Protein AF-A0A257KGV7-F1 (afdb_monomer_lite)

Structure (mmCIF, N/CA/C/O backbone):
data_AF-A0A257KGV7-F1
#
_entry.id   AF-A0A257KGV7-F1
#
loop_
_atom_site.group_PDB
_atom_site.id
_atom_site.type_symbol
_atom_site.label_atom_id
_atom_site.label_alt_id
_atom_site.label_comp_id
_atom_site.label_asym_id
_atom_site.label_entity_id
_atom_site.label_seq_id
_atom_site.pdbx_PDB_ins_code
_atom_site.Cartn_x
_atom_site.Cartn_y
_atom_site.Cartn_z
_atom_site.occupancy
_atom_site.B_iso_or_equiv
_atom_site.auth_seq_id
_atom_site.auth_comp_id
_atom_site.auth_asym_id
_atom_site.auth_atom_id
_atom_site.pdbx_PDB_model_num
ATOM 1 N N . PRO A 1 1 ? -23.063 4.485 -0.155 1.00 55.19 1 PRO A N 1
ATOM 2 C CA . PRO A 1 1 ? -21.834 5.321 -0.196 1.00 55.19 1 PRO A CA 1
ATOM 3 C C . PRO A 1 1 ? -21.933 6.521 0.753 1.00 55.19 1 PRO A C 1
ATOM 5 O O . PRO A 1 1 ? -21.311 6.473 1.801 1.00 55.19 1 PRO A O 1
ATOM 8 N N . ALA A 1 2 ? -22.820 7.490 0.488 1.00 58.84 2 ALA A N 1
ATOM 9 C CA . ALA A 1 2 ? -22.957 8.701 1.311 1.00 58.84 2 ALA A CA 1
ATOM 10 C C . ALA A 1 2 ? -23.272 8.434 2.801 1.00 58.84 2 ALA A C 1
ATOM 12 O O . ALA A 1 2 ? -22.708 9.079 3.674 1.00 58.84 2 ALA A O 1
ATOM 13 N N . GLU A 1 3 ? -24.118 7.445 3.106 1.00 57.38 3 GLU A N 1
ATOM 14 C CA . GLU A 1 3 ? -24.453 7.069 4.491 1.00 57.38 3 GLU A CA 1
ATOM 15 C C . GLU A 1 3 ? -23.278 6.410 5.238 1.00 57.38 3 GLU A C 1
ATOM 17 O O . GLU A 1 3 ? -23.115 6.582 6.442 1.00 57.38 3 GLU A O 1
ATOM 22 N N . VAL A 1 4 ? -22.419 5.684 4.514 1.00 57.59 4 VAL A N 1
ATOM 23 C CA . VAL A 1 4 ? -21.201 5.074 5.068 1.00 57.59 4 VAL A CA 1
ATOM 24 C C . VAL A 1 4 ? -20.135 6.138 5.300 1.00 57.59 4 VAL A C 1
ATOM 26 O O . VAL A 1 4 ? -19.451 6.088 6.313 1.00 57.59 4 VAL A O 1
ATOM 29 N N . ASP A 1 5 ? -20.026 7.119 4.406 1.00 59.94 5 ASP A N 1
ATOM 30 C CA . ASP A 1 5 ? -19.042 8.199 4.496 1.00 59.94 5 ASP A CA 1
ATOM 31 C C . ASP A 1 5 ? -19.415 9.257 5.560 1.00 59.94 5 ASP A C 1
ATOM 33 O O . ASP A 1 5 ? -18.559 10.030 5.980 1.00 59.94 5 ASP A O 1
ATOM 37 N N . GLY A 1 6 ? -20.663 9.262 6.048 1.00 59.44 6 GLY A N 1
ATOM 38 C CA . GLY A 1 6 ? -21.150 10.149 7.114 1.00 59.44 6 GLY A CA 1
ATOM 39 C C . GLY A 1 6 ? -21.039 9.598 8.542 1.00 59.44 6 GLY A C 1
ATOM 40 O O . GLY A 1 6 ? -21.451 10.275 9.484 1.00 59.44 6 GLY A O 1
ATOM 41 N N . ARG A 1 7 ? -20.525 8.375 8.739 1.00 68.19 7 ARG A N 1
ATOM 42 C CA . ARG A 1 7 ? -20.458 7.768 10.082 1.00 68.19 7 ARG A CA 1
ATOM 43 C C . ARG A 1 7 ? -19.423 8.474 10.965 1.00 68.19 7 ARG A C 1
ATOM 45 O O . ARG A 1 7 ? -18.379 8.869 10.460 1.00 68.19 7 ARG A O 1
ATOM 52 N N . PRO A 1 8 ? -19.634 8.609 12.282 1.00 67.81 8 PRO A N 1
ATOM 53 C CA . PRO A 1 8 ? -18.642 9.230 13.160 1.00 67.81 8 PRO A CA 1
ATOM 54 C C . PRO A 1 8 ? -17.397 8.349 13.357 1.00 67.81 8 PRO A C 1
ATOM 56 O O . PRO A 1 8 ? -16.310 8.870 13.593 1.00 67.81 8 PRO A O 1
ATOM 59 N N . ASP A 1 9 ? -17.519 7.027 13.213 1.00 82.88 9 ASP A N 1
ATOM 60 C CA . ASP A 1 9 ? -16.430 6.087 13.448 1.00 82.88 9 ASP A CA 1
ATOM 61 C C . ASP A 1 9 ? -15.549 5.881 12.204 1.00 82.88 9 ASP A C 1
ATOM 63 O O . ASP A 1 9 ? -15.999 5.444 11.146 1.00 82.88 9 ASP A O 1
ATOM 67 N N . VAL A 1 10 ? -14.251 6.166 12.336 1.00 85.38 10 VAL A N 1
ATOM 68 C CA . VAL A 1 10 ? -13.277 6.066 11.233 1.00 85.38 10 VAL A CA 1
ATOM 69 C C . VAL A 1 10 ? -13.233 4.670 10.628 1.00 85.38 10 VAL A C 1
ATOM 71 O O . VAL A 1 10 ? -13.175 4.525 9.408 1.00 85.38 10 VAL A O 1
ATOM 74 N N . LEU A 1 11 ? -13.269 3.638 11.474 1.00 87.31 11 LEU A N 1
ATOM 75 C CA . LEU A 1 11 ? -13.220 2.252 11.028 1.00 87.31 11 LEU A CA 1
ATOM 76 C C . LEU A 1 11 ? -14.466 1.891 10.219 1.00 87.31 11 LEU A C 1
ATOM 78 O O . LEU A 1 11 ? -14.330 1.391 9.111 1.00 87.31 11 LEU A O 1
ATOM 82 N N . GLY A 1 12 ? -15.673 2.165 10.709 1.00 86.06 12 GLY A N 1
ATOM 83 C CA . GLY A 1 12 ? -16.904 1.876 9.976 1.00 86.06 12 GLY A CA 1
ATOM 84 C C . GLY A 1 12 ? -17.087 2.754 8.747 1.00 86.06 12 GLY A C 1
ATOM 85 O O . GLY A 1 12 ? -17.741 2.305 7.803 1.00 86.06 12 GLY A O 1
ATOM 86 N N . ARG A 1 13 ? -16.484 3.952 8.712 1.00 85.44 13 ARG A N 1
ATOM 87 C CA . ARG A 1 13 ? -16.372 4.743 7.484 1.00 85.44 13 ARG A CA 1
ATOM 88 C C . ARG A 1 13 ? -15.437 4.095 6.490 1.00 85.44 13 ARG A C 1
ATOM 90 O O . ARG A 1 13 ? -15.877 3.891 5.371 1.00 85.44 13 ARG A O 1
ATOM 97 N N . LEU A 1 14 ? -14.193 3.774 6.858 1.00 87.12 14 LEU A N 1
ATOM 98 C CA . LEU A 1 14 ? -13.115 3.368 5.940 1.00 87.12 14 LEU A CA 1
ATOM 99 C C . LEU A 1 14 ? -13.051 1.860 5.654 1.00 87.12 14 LEU A C 1
ATOM 101 O O . LEU A 1 14 ? -12.691 1.469 4.545 1.00 87.12 14 LEU A O 1
ATOM 105 N N . LEU A 1 15 ? -13.464 1.012 6.588 1.00 89.56 15 LEU A N 1
ATOM 106 C CA . LEU A 1 15 ? -13.521 -0.450 6.486 1.00 89.56 15 LEU A CA 1
ATOM 107 C C . LEU A 1 15 ? -14.844 -0.997 7.079 1.00 89.56 15 LEU A C 1
ATOM 109 O O . LEU A 1 15 ? -14.831 -1.663 8.112 1.00 89.56 15 LEU A O 1
ATOM 113 N N . PRO A 1 16 ? -16.001 -0.774 6.422 1.00 86.06 16 PRO A N 1
ATOM 114 C CA . PRO A 1 16 ? -17.321 -1.161 6.925 1.00 86.06 16 PRO A CA 1
ATOM 115 C C . PRO A 1 16 ? -17.447 -2.650 7.239 1.00 86.06 16 PRO A C 1
ATOM 117 O O . PRO A 1 16 ? -18.162 -3.023 8.160 1.00 86.06 16 PRO A O 1
ATOM 120 N N . ILE A 1 17 ? -16.727 -3.501 6.500 1.00 89.06 17 ILE A N 1
ATOM 121 C CA . ILE A 1 17 ? -16.709 -4.953 6.725 1.00 89.06 17 ILE A CA 1
ATOM 122 C C . ILE A 1 17 ? -16.099 -5.342 8.081 1.00 89.06 17 ILE A C 1
ATOM 124 O O . ILE A 1 17 ? -16.302 -6.458 8.539 1.00 89.06 17 ILE A O 1
ATOM 128 N N . LEU A 1 18 ? -15.350 -4.432 8.714 1.00 90.12 18 LEU A N 1
ATOM 129 C CA . LEU A 1 18 ? -14.743 -4.607 10.034 1.00 90.12 18 LEU A CA 1
ATOM 130 C C . LEU A 1 18 ? -15.490 -3.828 11.123 1.00 90.12 18 LEU A C 1
ATOM 132 O O . LEU A 1 18 ? -14.988 -3.700 12.242 1.00 90.12 18 LEU A O 1
ATOM 136 N N . GLN A 1 19 ? -16.671 -3.285 10.823 1.00 85.31 19 GLN A N 1
ATOM 137 C CA . GLN A 1 19 ? -17.485 -2.600 11.820 1.00 85.31 19 GLN A CA 1
ATOM 138 C C . GLN A 1 19 ? -17.832 -3.561 12.969 1.00 85.31 19 GLN A C 1
ATOM 140 O O . GLN A 1 19 ? -18.254 -4.692 12.744 1.00 85.31 19 GLN A O 1
ATOM 145 N N . GLY A 1 20 ? -17.636 -3.108 14.210 1.00 84.44 20 GLY A N 1
ATOM 146 C CA . GLY A 1 20 ? -17.830 -3.935 15.408 1.00 84.44 20 GLY A CA 1
ATOM 147 C C . GLY A 1 20 ? -16.679 -4.902 15.714 1.00 84.44 20 GLY A C 1
ATOM 148 O O . GLY A 1 20 ? -16.753 -5.637 16.697 1.00 84.44 20 GLY A O 1
ATOM 149 N N . SER A 1 21 ? -15.608 -4.900 14.914 1.00 88.81 21 SER A N 1
ATOM 150 C CA . SER A 1 21 ? -14.369 -5.604 15.260 1.00 88.81 21 SER A CA 1
ATOM 151 C C . SER A 1 21 ? -13.569 -4.856 16.336 1.00 88.81 21 SER A C 1
ATOM 153 O O . SER A 1 21 ? -13.871 -3.720 16.696 1.00 88.81 21 SER A O 1
ATOM 155 N N . GLN A 1 22 ? -12.499 -5.493 16.815 1.00 89.25 22 GLN A N 1
ATOM 156 C CA . GLN A 1 22 ? -11.511 -4.884 17.712 1.00 89.25 22 GLN A CA 1
ATOM 157 C C . GLN A 1 22 ? -10.424 -4.101 16.952 1.00 89.25 22 GLN A C 1
ATOM 159 O O . GLN A 1 22 ? -9.384 -3.792 17.533 1.00 89.25 22 GLN A O 1
ATOM 164 N N . ALA A 1 23 ? -10.610 -3.820 15.654 1.00 92.94 23 ALA A N 1
ATOM 165 C CA . ALA A 1 23 ? -9.627 -3.050 14.906 1.00 92.94 23 ALA A CA 1
ATOM 166 C C . ALA A 1 23 ? -9.559 -1.608 15.423 1.00 92.94 23 ALA A C 1
ATOM 168 O O . ALA A 1 23 ? -10.586 -0.967 15.645 1.00 92.94 23 ALA A O 1
ATOM 169 N N . GLN A 1 24 ? -8.351 -1.079 15.584 1.00 92.69 24 GLN A N 1
ATOM 170 C CA . GLN A 1 24 ? -8.138 0.273 16.104 1.00 92.69 24 GLN A CA 1
ATOM 171 C C . GLN A 1 24 ? -7.219 1.048 15.179 1.00 92.69 24 GLN A C 1
ATOM 173 O O . GLN A 1 24 ? -6.234 0.501 14.692 1.00 92.69 24 GLN A O 1
ATOM 178 N N . LEU A 1 25 ? -7.530 2.318 14.924 1.00 92.56 25 LEU A N 1
ATOM 179 C CA . LEU A 1 25 ? -6.647 3.178 14.145 1.00 92.56 25 LEU A CA 1
ATOM 180 C C . LEU A 1 25 ? -5.309 3.330 14.884 1.00 92.56 25 LEU A C 1
ATOM 182 O O . LEU A 1 25 ? -5.268 3.677 16.063 1.00 92.56 25 LEU A O 1
ATOM 186 N N . LEU A 1 26 ? -4.216 3.052 14.183 1.00 90.75 26 LEU A N 1
ATOM 187 C CA . LEU A 1 26 ? -2.862 3.318 14.633 1.00 90.75 26 LEU A CA 1
ATOM 188 C C . LEU A 1 26 ? -2.579 4.805 14.386 1.00 90.75 26 LEU A C 1
ATOM 190 O O . LEU A 1 26 ? -2.375 5.221 13.247 1.00 90.75 26 LEU A O 1
ATOM 194 N N . GLY A 1 27 ? -2.611 5.598 15.456 1.00 84.12 27 GLY A N 1
ATOM 195 C CA . GLY A 1 27 ? -2.411 7.048 15.404 1.00 84.12 27 GLY A CA 1
ATOM 196 C C . GLY A 1 27 ? -3.714 7.851 15.434 1.00 84.12 27 GLY A C 1
ATOM 197 O O . GLY A 1 27 ? -4.790 7.328 15.725 1.00 84.12 27 GLY A O 1
ATOM 198 N N . ALA A 1 28 ? -3.600 9.155 15.180 1.00 80.31 28 ALA A N 1
ATOM 199 C CA . ALA A 1 28 ? -4.731 10.077 15.192 1.00 80.31 28 ALA A CA 1
ATOM 200 C C . ALA A 1 28 ? -5.408 10.160 13.817 1.00 80.31 28 ALA A C 1
ATOM 202 O O . ALA A 1 28 ? -4.748 10.177 12.777 1.00 80.31 28 ALA A O 1
ATOM 203 N N . GLU A 1 29 ? -6.735 10.276 13.812 1.00 78.25 29 GLU A N 1
ATOM 204 C CA . GLU A 1 29 ? -7.500 10.509 12.589 1.00 78.25 29 GLU A CA 1
ATOM 205 C C . GLU A 1 29 ? -7.034 11.787 11.873 1.00 78.25 29 GLU A C 1
ATOM 207 O O . GLU A 1 29 ? -6.788 12.819 12.497 1.00 78.25 29 GLU A O 1
ATOM 212 N N . GLY A 1 30 ? -6.896 11.715 10.547 1.00 71.50 30 GLY A N 1
ATOM 213 C CA . GLY A 1 30 ? -6.465 12.845 9.721 1.00 71.50 30 GLY A CA 1
ATOM 214 C C . GLY A 1 30 ? -4.959 13.125 9.763 1.00 71.50 30 GLY A C 1
ATOM 215 O O . GLY A 1 30 ? -4.475 13.916 8.954 1.00 71.50 30 GLY A O 1
ATOM 216 N N . GLN A 1 31 ? -4.198 12.455 10.635 1.00 77.69 31 GLN A N 1
ATOM 217 C CA . GLN A 1 31 ? -2.739 12.511 10.623 1.00 77.69 31 GLN A CA 1
ATOM 218 C C . GLN A 1 31 ? -2.173 11.319 9.855 1.00 77.69 31 GLN A C 1
ATOM 220 O O . GLN A 1 31 ? -2.251 10.174 10.293 1.00 77.69 31 GLN A O 1
ATOM 225 N N . ARG A 1 32 ? -1.560 11.593 8.700 1.00 83.69 32 ARG A N 1
ATOM 226 C CA . ARG A 1 32 ? -0.805 10.573 7.966 1.00 83.69 32 ARG A CA 1
ATOM 227 C C . ARG A 1 32 ? 0.570 10.397 8.605 1.00 83.69 32 ARG A C 1
ATOM 229 O O . ARG A 1 32 ? 1.458 11.233 8.431 1.00 83.69 32 ARG A O 1
ATOM 236 N N . GLU A 1 33 ? 0.743 9.307 9.345 1.00 91.38 33 GLU A N 1
ATOM 237 C CA . GLU A 1 33 ? 2.044 8.906 9.881 1.00 91.38 33 GLU A CA 1
ATOM 238 C C . GLU A 1 33 ? 2.994 8.491 8.743 1.00 91.38 33 GLU A C 1
ATOM 240 O O . GLU A 1 33 ? 2.587 7.931 7.723 1.00 91.38 33 GLU A O 1
ATOM 245 N N . THR A 1 34 ? 4.283 8.794 8.909 1.00 95.12 34 THR A N 1
ATOM 246 C CA . THR A 1 34 ? 5.322 8.420 7.943 1.00 95.12 34 THR A CA 1
ATOM 247 C C . THR A 1 34 ? 6.032 7.153 8.393 1.00 95.12 34 THR A C 1
ATOM 249 O O . THR A 1 34 ? 6.703 7.150 9.422 1.00 95.12 34 THR A O 1
ATOM 252 N N . PHE A 1 35 ? 5.973 6.109 7.571 1.00 97.00 35 PHE A N 1
ATOM 253 C CA . PHE A 1 35 ? 6.662 4.841 7.804 1.00 97.00 35 PHE A CA 1
ATOM 254 C C . PHE A 1 35 ? 7.866 4.731 6.876 1.00 97.00 35 PHE A C 1
ATOM 256 O O . PHE A 1 35 ? 7.752 4.950 5.667 1.00 97.00 35 PHE A O 1
ATOM 263 N N . ARG A 1 36 ? 9.033 4.405 7.436 1.00 96.69 36 ARG A N 1
ATOM 264 C CA . ARG A 1 36 ? 10.293 4.289 6.694 1.00 96.69 36 ARG A CA 1
ATOM 265 C C . ARG A 1 36 ? 10.936 2.937 6.944 1.00 96.69 36 ARG A C 1
ATOM 267 O O . ARG A 1 36 ? 11.115 2.541 8.091 1.00 96.69 36 ARG A O 1
ATOM 274 N N . THR A 1 37 ? 11.352 2.271 5.875 1.00 95.69 37 THR A N 1
ATOM 275 C CA . THR A 1 37 ? 12.172 1.059 5.962 1.00 95.69 37 THR A CA 1
ATOM 276 C C . THR A 1 37 ? 13.038 0.912 4.718 1.00 95.69 37 THR A C 1
ATOM 278 O O . THR A 1 37 ? 12.569 1.174 3.617 1.00 95.69 37 THR A O 1
ATOM 281 N N . ALA A 1 38 ? 14.309 0.535 4.874 1.00 92.12 38 ALA A N 1
ATOM 282 C CA . ALA A 1 38 ? 15.217 0.193 3.768 1.00 92.12 38 ALA A CA 1
ATOM 283 C C . ALA A 1 38 ? 15.262 1.186 2.572 1.00 92.12 38 ALA A C 1
ATOM 285 O O . ALA A 1 38 ? 15.520 0.793 1.438 1.00 92.12 38 ALA A O 1
ATOM 286 N N . GLY A 1 39 ? 15.029 2.486 2.797 1.00 95.12 39 GLY A N 1
ATOM 287 C CA . GLY A 1 39 ? 14.976 3.499 1.729 1.00 95.12 39 GLY A CA 1
ATOM 288 C C . GLY A 1 39 ? 13.625 3.612 1.003 1.00 95.12 39 GLY A C 1
ATOM 289 O O . GLY A 1 39 ? 13.530 4.298 -0.011 1.00 95.12 39 GLY A O 1
ATOM 290 N N . LEU A 1 40 ? 12.575 2.981 1.519 1.00 97.44 40 LEU A N 1
ATOM 291 C CA . LEU A 1 40 ? 11.179 3.175 1.139 1.00 97.44 40 LEU A CA 1
ATOM 292 C C . LEU A 1 40 ? 10.475 4.011 2.216 1.00 97.44 40 LEU A C 1
ATOM 294 O O . LEU A 1 40 ? 10.602 3.727 3.409 1.00 97.44 40 LEU A O 1
ATOM 298 N N . GLN A 1 41 ? 9.739 5.041 1.800 1.00 97.44 41 GLN A N 1
ATOM 299 C CA . GLN A 1 41 ? 8.959 5.907 2.683 1.00 97.44 41 GLN A CA 1
ATOM 300 C C . GLN A 1 41 ? 7.499 5.946 2.233 1.00 97.44 41 GLN A C 1
ATOM 302 O O . GLN A 1 41 ? 7.208 6.439 1.144 1.00 97.44 41 GLN A O 1
ATOM 307 N N . ALA A 1 42 ? 6.584 5.513 3.098 1.00 96.75 42 ALA A N 1
ATOM 308 C CA . ALA A 1 42 ? 5.149 5.542 2.844 1.00 96.75 42 ALA A CA 1
ATOM 309 C C . ALA A 1 42 ? 4.402 6.438 3.839 1.00 96.75 42 ALA A C 1
ATOM 311 O O . ALA A 1 42 ? 4.802 6.585 4.993 1.00 96.75 42 ALA A O 1
ATOM 312 N N . GLN A 1 43 ? 3.289 6.997 3.369 1.00 95.31 43 GLN A N 1
ATOM 313 C CA . GLN A 1 43 ? 2.288 7.709 4.162 1.00 95.31 43 GLN A CA 1
ATOM 314 C C . GLN A 1 43 ? 0.912 7.155 3.767 1.00 95.31 43 GLN A C 1
ATOM 316 O O . GLN A 1 43 ? 0.253 7.739 2.903 1.00 95.31 43 GLN A O 1
ATOM 321 N N . PRO A 1 44 ? 0.523 5.974 4.284 1.00 94.31 44 PRO A N 1
ATOM 322 C CA . PRO A 1 44 ? -0.797 5.414 4.018 1.00 94.31 44 PRO A CA 1
ATOM 323 C C . PRO A 1 44 ? -1.894 6.332 4.569 1.00 94.31 44 PRO A C 1
ATOM 325 O O . PRO A 1 44 ? -1.651 7.162 5.446 1.00 94.31 44 PRO A O 1
ATOM 328 N N . ASP A 1 45 ? -3.113 6.175 4.060 1.00 91.50 45 ASP A N 1
ATOM 329 C CA . ASP A 1 45 ? -4.258 6.976 4.499 1.00 91.50 45 ASP A CA 1
ATOM 330 C C . ASP A 1 45 ? -4.719 6.602 5.904 1.00 91.50 45 ASP A C 1
ATOM 332 O O . ASP A 1 45 ? -5.157 7.464 6.663 1.00 91.50 45 ASP A O 1
ATOM 336 N N . ALA A 1 46 ? -4.595 5.323 6.251 1.00 93.19 46 ALA A N 1
ATOM 337 C CA . ALA A 1 46 ? -4.793 4.826 7.600 1.00 93.19 46 ALA A CA 1
ATOM 338 C C . ALA A 1 46 ? -4.004 3.531 7.804 1.00 93.19 46 ALA A C 1
ATOM 340 O O . ALA A 1 46 ? -3.811 2.746 6.873 1.00 93.19 46 ALA A O 1
ATOM 341 N N . VAL A 1 47 ? -3.593 3.276 9.041 1.00 95.44 47 VAL A N 1
ATOM 342 C CA . VAL A 1 47 ? -3.118 1.961 9.475 1.00 95.44 47 VAL A CA 1
ATOM 343 C C . VAL A 1 47 ? -3.991 1.535 10.638 1.00 95.44 47 VAL A C 1
ATOM 345 O O . VAL A 1 47 ? -4.208 2.332 11.540 1.00 95.44 47 VAL A O 1
ATOM 348 N N . PHE A 1 48 ? -4.504 0.310 10.636 1.00 95.50 48 PHE A N 1
ATOM 349 C CA . PHE A 1 48 ? -5.281 -0.221 11.755 1.00 95.50 48 PHE A CA 1
ATOM 350 C C . PHE A 1 48 ? -4.542 -1.382 12.407 1.00 95.50 48 PHE A C 1
ATOM 352 O O . PHE A 1 48 ? -4.021 -2.248 11.712 1.00 95.50 48 PHE A O 1
ATOM 359 N N . VAL A 1 49 ? -4.528 -1.433 13.733 1.00 95.62 49 VAL A N 1
ATOM 360 C CA . VAL A 1 49 ? -4.163 -2.628 14.494 1.00 95.62 49 VAL A CA 1
ATOM 361 C C . VAL A 1 49 ? -5.338 -3.594 14.442 1.00 95.62 49 VAL A C 1
ATOM 363 O O . VAL A 1 49 ? -6.461 -3.194 14.737 1.00 95.62 49 VAL A O 1
ATOM 366 N N . HIS A 1 50 ? -5.098 -4.851 14.075 1.00 94.06 50 HIS A N 1
ATOM 367 C CA . HIS A 1 50 ? -6.115 -5.902 14.058 1.00 94.06 50 HIS A CA 1
ATOM 368 C C . HIS A 1 50 ? -5.509 -7.216 14.568 1.00 94.06 50 HIS A C 1
ATOM 370 O O . HIS A 1 50 ? -4.756 -7.895 13.864 1.00 94.06 50 HIS A O 1
ATOM 376 N N . GLY A 1 51 ? -5.816 -7.563 15.822 1.00 90.94 51 GLY A N 1
ATOM 377 C CA . GLY A 1 51 ? -5.164 -8.673 16.518 1.00 90.94 51 GLY A CA 1
ATOM 378 C C . GLY A 1 51 ? -3.666 -8.408 16.701 1.00 90.94 51 GLY A C 1
ATOM 379 O O . GLY A 1 51 ? -3.277 -7.350 17.188 1.00 90.94 51 GLY A O 1
ATOM 380 N N . SER A 1 52 ? -2.824 -9.359 16.295 1.00 91.50 52 SER A N 1
ATOM 381 C CA . SER A 1 52 ? -1.358 -9.234 16.337 1.00 91.50 52 SER A CA 1
ATOM 382 C C . SER A 1 52 ? -0.744 -8.632 15.064 1.00 91.50 52 SER A C 1
ATOM 384 O O . SER A 1 52 ? 0.479 -8.628 14.922 1.00 91.50 52 SER A O 1
ATOM 386 N N . GLY A 1 53 ? -1.572 -8.181 14.119 1.00 95.81 53 GLY A N 1
ATOM 387 C CA . GLY A 1 53 ? -1.139 -7.636 12.835 1.00 95.81 53 GLY A CA 1
ATOM 388 C C . GLY A 1 53 ? -1.676 -6.234 12.569 1.00 95.81 53 GLY A C 1
ATOM 389 O O . GLY A 1 53 ? -2.370 -5.631 13.391 1.00 95.81 53 GLY A O 1
ATOM 390 N N . LEU A 1 54 ? -1.343 -5.728 11.385 1.00 97.19 54 LEU A N 1
ATOM 391 C CA . LEU A 1 54 ? -1.714 -4.406 10.904 1.00 97.19 54 LEU A CA 1
ATOM 392 C C . LEU A 1 54 ? -2.474 -4.493 9.576 1.00 97.19 54 LEU A C 1
ATOM 394 O O . LEU A 1 54 ? -2.240 -5.378 8.753 1.00 97.19 54 LEU A O 1
ATOM 398 N N . LEU A 1 55 ? -3.349 -3.525 9.338 1.00 96.50 55 LEU A N 1
ATOM 399 C CA . LEU A 1 55 ? -4.034 -3.299 8.071 1.00 96.50 55 LEU A CA 1
ATOM 400 C C . LEU A 1 55 ? -3.579 -1.946 7.528 1.00 96.50 55 LEU A C 1
ATOM 402 O O . LEU A 1 55 ? -3.910 -0.911 8.102 1.00 96.50 55 LEU A O 1
ATOM 406 N N . CYS A 1 56 ? -2.806 -1.941 6.446 1.00 96.50 56 CYS A N 1
ATOM 407 C CA . CYS A 1 56 ? -2.334 -0.726 5.788 1.00 96.50 56 CYS A CA 1
ATOM 408 C C . CYS A 1 56 ? -3.316 -0.340 4.683 1.00 96.50 56 CYS A C 1
ATOM 410 O O . CYS A 1 56 ? -3.406 -1.025 3.664 1.00 96.50 56 CYS A O 1
ATOM 412 N N . LEU A 1 57 ? -4.060 0.744 4.888 1.00 94.69 57 LEU A N 1
ATOM 413 C CA . LEU A 1 57 ? -5.083 1.211 3.965 1.00 94.69 57 LEU A CA 1
ATOM 414 C C . LEU A 1 57 ? -4.559 2.357 3.100 1.00 94.69 57 LEU A C 1
ATOM 416 O O . LEU A 1 57 ? -4.144 3.403 3.599 1.00 94.69 57 LEU A O 1
ATOM 420 N N . SER A 1 58 ? -4.658 2.172 1.787 1.00 91.44 58 SER A N 1
ATOM 421 C CA . SER A 1 58 ? -4.560 3.251 0.806 1.00 91.44 58 SER A CA 1
ATOM 422 C C . SER A 1 58 ? -5.955 3.580 0.273 1.00 91.44 58 SER A C 1
ATOM 424 O O . SER A 1 58 ? -6.684 2.708 -0.202 1.00 91.44 58 SER A O 1
ATOM 426 N N . HIS A 1 59 ? -6.335 4.843 0.330 1.00 81.62 59 HIS A N 1
ATOM 427 C CA . HIS A 1 59 ? -7.612 5.361 -0.118 1.00 81.62 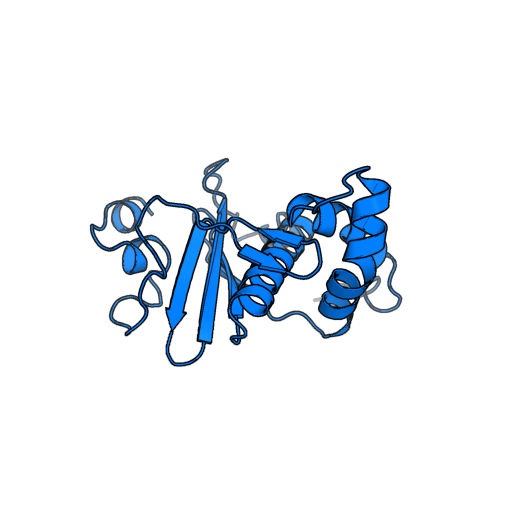59 HIS A CA 1
ATOM 428 C C . HIS A 1 59 ? -7.388 6.422 -1.195 1.00 81.62 59 HIS A C 1
ATOM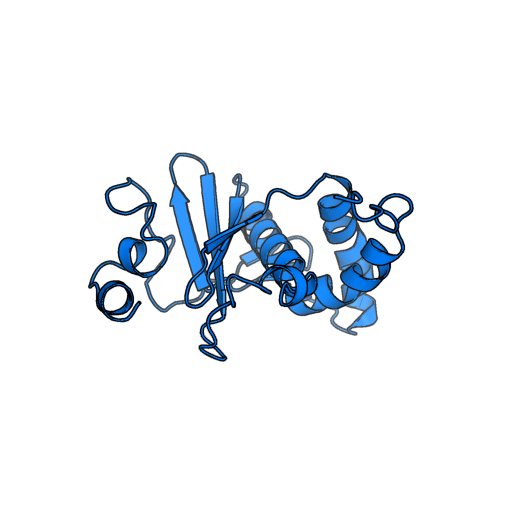 430 O O . HIS A 1 59 ? -7.004 7.559 -0.929 1.00 81.62 59 HIS A O 1
ATOM 436 N N . LYS A 1 60 ? -7.686 6.070 -2.448 1.00 67.50 60 LYS A N 1
ATOM 437 C CA . LYS A 1 60 ? -7.820 7.079 -3.502 1.00 67.50 60 LYS A CA 1
ATOM 438 C C . LYS A 1 60 ? -9.271 7.539 -3.544 1.00 67.50 60 LYS A C 1
ATOM 440 O O . LYS A 1 60 ? -10.062 7.017 -4.316 1.00 67.50 60 LYS A O 1
ATOM 445 N N . GLY A 1 61 ? -9.593 8.558 -2.754 1.00 51.56 61 GLY A N 1
ATOM 446 C CA . GLY A 1 61 ? -10.841 9.319 -2.901 1.00 51.56 61 GLY A CA 1
ATOM 447 C C . GLY A 1 61 ? -10.837 10.307 -4.084 1.00 51.56 61 GLY A C 1
ATOM 448 O O . GLY A 1 61 ? -11.740 11.123 -4.192 1.00 51.56 61 GLY A O 1
ATOM 449 N N . GLY A 1 62 ? -9.803 10.297 -4.938 1.00 45.09 62 GLY A N 1
ATOM 450 C CA . GLY A 1 62 ? -9.418 11.457 -5.754 1.00 45.09 62 GLY A CA 1
ATOM 451 C C . GLY A 1 62 ? -10.227 11.742 -7.024 1.00 45.09 62 GLY A C 1
ATOM 452 O O . GLY A 1 62 ? -10.325 12.904 -7.397 1.00 45.09 62 GLY A O 1
ATOM 453 N N . ASP A 1 63 ? -10.797 10.745 -7.704 1.00 56.50 63 ASP A N 1
ATOM 454 C CA . ASP A 1 63 ? -11.658 10.987 -8.879 1.00 56.50 63 ASP A CA 1
ATOM 455 C C . ASP A 1 63 ? -13.141 10.702 -8.606 1.00 56.50 63 ASP A C 1
ATOM 457 O O . ASP A 1 63 ? -13.993 11.053 -9.422 1.00 56.50 63 ASP A O 1
ATOM 461 N N . GLY A 1 64 ? -13.454 10.079 -7.462 1.00 64.69 64 GLY A N 1
ATOM 462 C CA . GLY A 1 64 ? -14.812 9.750 -7.027 1.00 64.69 64 GLY A CA 1
ATOM 463 C C . GLY A 1 64 ? -15.537 8.753 -7.932 1.00 64.69 64 GLY A C 1
ATOM 464 O O . GLY A 1 64 ? -16.695 8.428 -7.667 1.00 64.69 64 GLY A O 1
ATOM 465 N N . ARG A 1 65 ? -14.890 8.232 -8.983 1.00 74.56 65 ARG A N 1
ATOM 466 C CA . 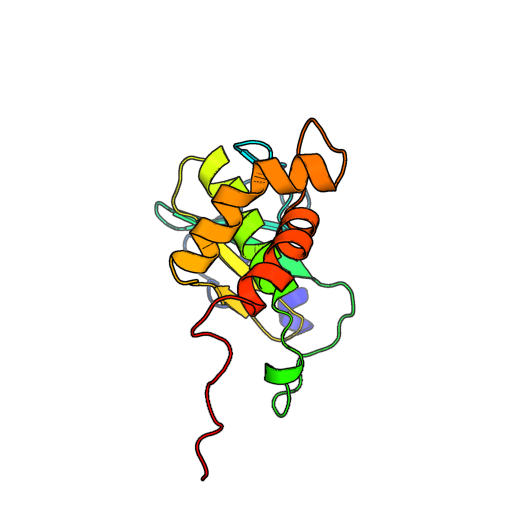ARG A 1 65 ? -15.556 7.406 -9.989 1.00 74.56 65 ARG A CA 1
ATOM 467 C C . ARG A 1 65 ? -15.754 5.986 -9.458 1.00 74.56 65 ARG A C 1
ATOM 469 O O . ARG A 1 65 ? -14.780 5.322 -9.101 1.00 74.56 65 ARG A O 1
ATOM 476 N N . PRO A 1 66 ? -17.001 5.498 -9.383 1.00 81.62 66 PRO A N 1
ATOM 477 C CA . PRO A 1 66 ? -17.245 4.110 -9.031 1.00 81.62 66 PRO A CA 1
ATOM 478 C C . PRO A 1 66 ? -16.686 3.181 -10.115 1.00 81.62 66 PRO A C 1
ATOM 480 O O . PRO A 1 66 ? -16.730 3.502 -11.302 1.00 81.62 66 PRO A O 1
ATOM 483 N N . HIS A 1 67 ? -16.182 2.019 -9.698 1.00 83.44 67 HIS A N 1
ATOM 484 C CA . HIS A 1 67 ? -15.852 0.932 -10.615 1.00 83.44 67 HIS A CA 1
ATOM 485 C C . HIS A 1 67 ? -17.140 0.368 -11.217 1.00 83.44 67 HIS A C 1
ATOM 487 O O . HIS A 1 67 ? -18.112 0.123 -10.495 1.00 83.44 67 HIS A O 1
ATOM 493 N N . ASP A 1 68 ? -17.131 0.153 -12.529 1.00 86.94 68 ASP A N 1
ATOM 494 C CA . ASP A 1 68 ? -18.249 -0.428 -13.274 1.00 86.94 68 ASP A CA 1
ATOM 495 C C . ASP A 1 68 ? -18.273 -1.950 -13.084 1.00 86.94 68 ASP A C 1
ATOM 497 O O . ASP A 1 68 ? -17.283 -2.623 -13.359 1.00 86.94 68 ASP A O 1
ATOM 501 N N . ILE A 1 69 ? -19.402 -2.522 -12.664 1.00 86.75 69 ILE A N 1
ATOM 502 C CA . ILE A 1 69 ? -19.526 -3.970 -12.435 1.00 86.75 69 ILE A CA 1
ATOM 503 C C . ILE A 1 69 ? -19.239 -4.820 -13.686 1.00 86.75 69 ILE A C 1
ATOM 505 O O . ILE A 1 69 ? -18.681 -5.911 -13.567 1.00 86.75 69 ILE A O 1
ATOM 509 N N . GLY A 1 70 ? -19.575 -4.329 -14.879 1.00 89.75 70 GLY A N 1
ATOM 510 C CA . GLY A 1 70 ? -19.348 -5.011 -16.150 1.00 89.75 70 GLY A CA 1
ATOM 511 C C . GLY A 1 70 ? -17.921 -4.869 -16.678 1.00 89.75 70 GLY A C 1
ATOM 512 O O . GLY A 1 70 ? -17.516 -5.655 -17.531 1.00 89.75 70 GLY A O 1
ATOM 513 N N . ASN A 1 71 ? -17.143 -3.904 -16.172 1.00 87.06 71 ASN A N 1
ATOM 514 C CA . ASN A 1 71 ? -15.823 -3.580 -16.725 1.00 87.06 71 ASN A CA 1
ATOM 515 C C . ASN A 1 71 ? -14.714 -3.353 -15.678 1.00 87.06 71 ASN A C 1
ATOM 517 O O . ASN A 1 71 ? -13.613 -2.910 -16.012 1.00 87.06 71 ASN A O 1
ATOM 521 N N . TRP A 1 72 ? -14.962 -3.661 -14.402 1.00 84.25 72 TRP A N 1
ATOM 522 C CA . TRP A 1 72 ? -14.038 -3.335 -13.309 1.00 84.25 72 TRP A CA 1
ATOM 523 C C . TRP A 1 72 ? -12.648 -3.951 -13.497 1.00 84.25 72 TRP A C 1
ATOM 525 O O . TRP A 1 72 ? -11.650 -3.353 -13.104 1.00 84.25 72 TRP A O 1
ATOM 535 N N . ARG A 1 73 ? -12.567 -5.128 -14.133 1.00 83.38 73 ARG A N 1
ATOM 536 C CA . ARG A 1 73 ? -11.296 -5.810 -14.412 1.00 83.38 73 ARG A CA 1
ATOM 537 C C . ARG A 1 73 ? -10.410 -5.005 -15.355 1.00 83.38 73 ARG A C 1
ATOM 539 O O . ARG A 1 73 ? -9.219 -4.893 -15.099 1.00 83.38 73 ARG A O 1
ATOM 546 N N . ALA A 1 74 ? -10.976 -4.422 -16.412 1.00 84.62 74 ALA A N 1
ATOM 547 C CA . ALA A 1 74 ? -10.211 -3.588 -17.340 1.00 84.62 74 ALA A CA 1
ATOM 548 C C . ALA A 1 74 ? -9.895 -2.206 -16.749 1.00 84.62 74 ALA A C 1
ATOM 550 O O . ALA A 1 74 ? -8.919 -1.571 -17.137 1.00 84.62 74 ALA A O 1
ATOM 551 N N . GLN A 1 75 ? -10.707 -1.745 -15.793 1.00 82.38 75 GLN A N 1
ATOM 552 C CA . GLN A 1 75 ? -10.451 -0.526 -15.021 1.00 82.38 75 GLN A CA 1
ATOM 553 C C . GLN A 1 75 ? -9.365 -0.726 -13.955 1.00 82.38 75 GLN A C 1
ATOM 555 O O . GLN A 1 75 ? -8.877 0.250 -13.380 1.00 82.38 75 GLN A O 1
ATOM 560 N N . TRP A 1 76 ? -8.975 -1.977 -13.692 1.00 83.12 76 TRP A N 1
ATOM 561 C CA . TRP A 1 76 ? -7.993 -2.290 -12.676 1.00 83.12 76 TRP A CA 1
ATOM 562 C C . TRP A 1 76 ? -6.611 -1.752 -13.032 1.00 83.12 76 TRP A C 1
ATOM 564 O O . TRP A 1 76 ? -6.095 -1.918 -14.137 1.00 83.12 76 TRP A O 1
ATOM 574 N N . ARG A 1 77 ? -5.972 -1.145 -12.036 1.00 83.75 77 ARG A N 1
ATOM 575 C CA . ARG A 1 77 ? -4.664 -0.518 -12.168 1.00 83.75 77 ARG A CA 1
ATOM 576 C C . ARG A 1 77 ? -3.621 -1.292 -11.380 1.00 83.75 77 ARG A C 1
ATOM 578 O O . ARG A 1 77 ? -3.527 -1.165 -10.160 1.00 83.75 77 ARG A O 1
ATOM 585 N N . ALA A 1 78 ? -2.804 -2.069 -12.090 1.00 86.56 78 ALA A N 1
ATOM 586 C CA . ALA A 1 78 ? -1.711 -2.834 -11.489 1.00 86.56 78 ALA A CA 1
ATOM 587 C C . ALA A 1 78 ? -0.744 -1.937 -10.693 1.00 86.56 78 ALA A C 1
ATOM 589 O O . ALA A 1 78 ? -0.293 -2.321 -9.618 1.00 86.56 78 ALA A O 1
ATOM 590 N N . ASP A 1 79 ? -0.494 -0.706 -11.147 1.00 86.62 79 ASP A N 1
ATOM 591 C CA . ASP A 1 79 ? 0.341 0.251 -10.420 1.00 86.62 79 ASP A CA 1
ATOM 592 C C . ASP A 1 79 ? -0.259 0.661 -9.063 1.00 86.62 79 ASP A C 1
ATOM 594 O O . ASP A 1 79 ? 0.489 0.872 -8.109 1.00 86.62 79 ASP A O 1
ATOM 598 N N . VAL A 1 80 ? -1.591 0.720 -8.940 1.00 88.56 80 VAL A N 1
ATOM 599 C CA . VAL A 1 80 ? -2.280 0.992 -7.666 1.00 88.56 80 VAL A CA 1
ATOM 600 C C . VAL A 1 80 ? -2.121 -0.183 -6.708 1.00 88.56 80 VAL A C 1
ATOM 602 O O . VAL A 1 80 ? -1.810 0.029 -5.537 1.00 88.56 80 VAL A O 1
ATOM 605 N N . MET A 1 81 ? -2.265 -1.415 -7.198 1.00 91.88 81 MET A N 1
ATOM 606 C CA . MET A 1 81 ? -1.986 -2.611 -6.399 1.00 91.88 81 MET A CA 1
ATOM 607 C C . MET A 1 81 ? -0.551 -2.579 -5.857 1.00 91.88 81 MET A C 1
ATOM 609 O O . MET A 1 81 ? -0.342 -2.683 -4.649 1.00 91.88 81 MET A O 1
ATOM 613 N N . LEU A 1 82 ? 0.437 -2.359 -6.730 1.00 95.06 82 LEU A N 1
ATOM 614 C CA . LEU A 1 82 ? 1.852 -2.306 -6.350 1.00 95.06 82 LEU A CA 1
ATOM 615 C C . LEU A 1 82 ? 2.155 -1.167 -5.367 1.00 95.06 82 LEU A C 1
ATOM 617 O O . LEU A 1 82 ? 2.946 -1.354 -4.445 1.00 95.06 82 LEU A O 1
ATOM 621 N N . GLN A 1 83 ? 1.498 -0.013 -5.514 1.00 95.06 83 GLN A N 1
ATOM 622 C CA . GLN A 1 83 ? 1.575 1.086 -4.545 1.00 95.06 83 GLN A CA 1
ATOM 623 C C . GLN A 1 83 ? 1.094 0.653 -3.161 1.00 95.06 83 GLN A C 1
ATOM 625 O O . GLN A 1 83 ? 1.774 0.912 -2.171 1.00 95.06 83 GLN A O 1
ATOM 630 N N . CYS A 1 84 ? -0.049 -0.027 -3.078 1.00 95.75 84 CYS A N 1
ATOM 631 C CA . CYS A 1 84 ? -0.599 -0.478 -1.800 1.00 95.75 84 CYS A CA 1
ATOM 632 C C . CYS A 1 84 ? 0.310 -1.517 -1.135 1.00 95.75 84 CYS A C 1
ATOM 634 O O . CYS A 1 84 ? 0.553 -1.447 0.069 1.00 95.75 84 CYS A O 1
ATOM 636 N N . LEU A 1 85 ? 0.869 -2.433 -1.930 1.00 97.00 85 LEU A N 1
ATOM 637 C CA . LEU A 1 85 ? 1.841 -3.420 -1.463 1.00 97.00 85 LEU A CA 1
ATOM 638 C C . LEU A 1 85 ? 3.111 -2.758 -0.928 1.00 97.00 85 LEU A C 1
ATOM 640 O O . LEU A 1 85 ? 3.520 -3.044 0.193 1.00 97.00 85 LEU A O 1
ATOM 644 N N . ALA A 1 86 ? 3.695 -1.819 -1.673 1.00 97.31 86 ALA A N 1
ATOM 645 C CA . ALA A 1 86 ? 4.871 -1.080 -1.225 1.00 97.31 86 ALA A CA 1
ATOM 646 C C . ALA A 1 86 ? 4.587 -0.259 0.050 1.00 97.31 86 ALA A C 1
ATOM 648 O O . ALA A 1 86 ? 5.410 -0.235 0.966 1.00 97.31 86 ALA A O 1
ATOM 649 N N . SER A 1 87 ? 3.407 0.359 0.169 1.00 97.38 87 SER A N 1
ATOM 650 C CA . SER A 1 87 ? 2.987 1.022 1.412 1.00 97.38 87 SER A CA 1
ATOM 651 C C . SER A 1 87 ? 2.921 0.047 2.590 1.00 97.38 87 SER A C 1
ATOM 653 O O . SER A 1 87 ? 3.444 0.345 3.663 1.00 97.38 87 SER A O 1
ATOM 655 N N . ALA A 1 88 ? 2.325 -1.133 2.402 1.00 97.56 88 ALA A N 1
ATOM 656 C CA . ALA A 1 88 ? 2.258 -2.163 3.438 1.00 97.56 88 ALA A CA 1
ATOM 657 C C . ALA A 1 88 ? 3.644 -2.704 3.815 1.00 97.56 88 ALA A C 1
ATOM 659 O O . ALA A 1 88 ? 3.908 -2.892 4.998 1.00 97.56 88 ALA A O 1
ATOM 660 N N . MET A 1 89 ? 4.558 -2.870 2.853 1.00 97.44 89 MET A N 1
ATOM 661 C CA . MET A 1 89 ? 5.954 -3.245 3.119 1.00 97.44 89 MET A CA 1
ATOM 662 C C . MET A 1 89 ? 6.669 -2.199 3.982 1.00 97.44 89 MET A C 1
ATOM 664 O O . MET A 1 89 ? 7.389 -2.562 4.912 1.00 97.44 89 MET A O 1
ATOM 668 N N . ALA A 1 90 ? 6.449 -0.907 3.715 1.00 97.75 90 ALA A N 1
ATOM 669 C CA . ALA A 1 90 ? 7.020 0.169 4.520 1.00 97.75 90 ALA A CA 1
ATOM 670 C C . ALA A 1 90 ? 6.519 0.139 5.970 1.00 97.75 90 ALA A C 1
ATOM 672 O O . ALA A 1 90 ? 7.320 0.255 6.899 1.00 97.75 90 ALA A O 1
ATOM 673 N N . VAL A 1 91 ? 5.212 -0.064 6.161 1.00 97.75 91 VAL A N 1
ATOM 674 C CA . VAL A 1 91 ? 4.589 -0.209 7.486 1.00 97.75 91 VAL A CA 1
ATOM 675 C C . VAL A 1 91 ? 5.111 -1.458 8.198 1.00 97.75 91 VAL A C 1
ATOM 677 O O . VAL A 1 91 ? 5.576 -1.355 9.332 1.00 97.75 91 VAL A O 1
ATOM 680 N N . ALA A 1 92 ? 5.118 -2.611 7.523 1.00 97.00 92 ALA A N 1
ATOM 681 C CA . ALA A 1 92 ? 5.604 -3.872 8.076 1.00 97.00 92 ALA A CA 1
ATOM 682 C C . ALA A 1 92 ? 7.061 -3.765 8.529 1.00 97.00 92 ALA A C 1
ATOM 684 O O . ALA A 1 92 ? 7.391 -4.149 9.649 1.00 97.00 92 ALA A O 1
ATOM 685 N N . GLY A 1 93 ? 7.928 -3.188 7.694 1.00 96.50 93 GLY A N 1
ATOM 686 C CA . GLY A 1 93 ? 9.338 -3.002 8.019 1.00 96.50 93 GLY A CA 1
ATOM 687 C C . GLY A 1 93 ? 9.577 -1.970 9.124 1.00 96.50 93 GLY A C 1
ATOM 688 O O . GLY A 1 93 ? 10.486 -2.147 9.930 1.00 96.50 93 GLY A O 1
ATOM 689 N N . ALA A 1 94 ? 8.777 -0.906 9.203 1.00 97.19 94 ALA A N 1
ATOM 690 C CA . ALA A 1 94 ? 8.911 0.098 10.260 1.00 97.19 94 ALA A CA 1
ATOM 691 C C . ALA A 1 94 ? 8.393 -0.405 11.619 1.00 97.19 94 ALA A C 1
ATOM 693 O O . ALA A 1 94 ? 8.961 -0.076 12.658 1.00 97.19 94 ALA A O 1
ATOM 694 N N . ARG A 1 95 ? 7.314 -1.196 11.618 1.00 96.50 95 ARG A N 1
ATOM 695 C CA . ARG A 1 95 ? 6.651 -1.695 12.834 1.00 96.50 95 ARG A CA 1
ATOM 696 C C . ARG A 1 95 ? 7.090 -3.095 13.247 1.00 96.50 95 ARG A C 1
ATOM 698 O O . ARG A 1 95 ? 6.766 -3.506 14.353 1.00 96.50 95 ARG A O 1
ATOM 705 N N . GLN A 1 96 ? 7.816 -3.804 12.380 1.00 96.19 96 GLN A N 1
ATOM 706 C CA . GLN A 1 96 ? 8.206 -5.207 12.561 1.00 96.19 96 GLN A CA 1
ATOM 707 C C . GLN A 1 96 ? 6.991 -6.108 12.849 1.00 96.19 96 GLN A C 1
ATOM 709 O O . GLN A 1 96 ? 7.024 -6.968 13.725 1.00 96.19 96 GLN A O 1
ATOM 714 N N . GLN A 1 97 ? 5.892 -5.883 12.120 1.00 96.25 97 GLN A N 1
ATOM 715 C CA . GLN A 1 97 ? 4.620 -6.587 12.304 1.00 96.25 97 GLN A CA 1
ATOM 716 C C . GLN A 1 97 ? 4.028 -7.042 10.961 1.00 96.25 97 GLN A C 1
ATOM 718 O O . GLN A 1 97 ? 4.152 -6.320 9.963 1.00 96.25 97 GLN A O 1
ATOM 723 N N . PRO A 1 98 ? 3.334 -8.199 10.919 1.00 95.06 98 PRO A N 1
ATOM 724 C CA . PRO A 1 98 ? 2.582 -8.617 9.741 1.00 95.06 98 PRO A CA 1
ATOM 725 C C . PRO A 1 98 ? 1.586 -7.531 9.334 1.00 95.06 98 PRO A C 1
ATOM 727 O O . PRO A 1 98 ? 0.823 -7.052 10.172 1.00 95.06 98 PRO A O 1
ATOM 730 N N . THR A 1 99 ? 1.600 -7.133 8.063 1.00 97.06 99 THR A N 1
ATOM 731 C CA . THR A 1 99 ? 0.769 -6.031 7.565 1.00 97.06 99 THR A CA 1
ATOM 732 C C . THR A 1 99 ? 0.069 -6.427 6.272 1.00 97.06 99 TH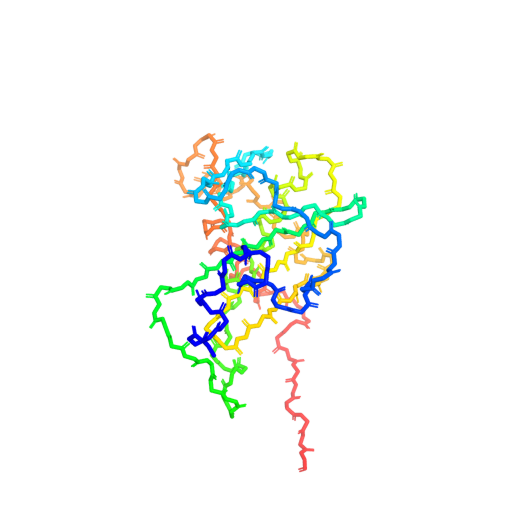R A C 1
ATOM 734 O O . THR A 1 99 ? 0.734 -6.705 5.276 1.00 97.06 99 THR A O 1
ATOM 737 N N . ALA A 1 100 ? -1.264 -6.417 6.268 1.00 96.62 100 ALA A N 1
ATOM 738 C CA . ALA A 1 100 ? -2.058 -6.623 5.060 1.00 96.62 100 ALA A CA 1
ATOM 739 C C . ALA A 1 100 ? -2.181 -5.316 4.264 1.00 96.62 100 ALA A C 1
ATOM 741 O O . ALA A 1 100 ? -2.395 -4.247 4.841 1.00 96.62 100 ALA A O 1
ATOM 742 N N . ALA A 1 101 ? -2.076 -5.401 2.938 1.00 96.94 101 ALA A N 1
ATOM 743 C CA . ALA A 1 101 ? -2.295 -4.269 2.046 1.00 96.94 101 ALA A CA 1
ATOM 744 C C . ALA A 1 101 ? -3.773 -4.182 1.656 1.00 96.94 101 ALA A C 1
ATOM 746 O O . ALA A 1 101 ? -4.309 -5.093 1.019 1.00 96.94 101 ALA A O 1
ATOM 747 N N . LEU A 1 102 ? -4.411 -3.071 2.009 1.00 95.62 102 LEU A N 1
ATOM 748 C CA . LEU A 1 102 ? -5.789 -2.768 1.659 1.00 95.62 102 LEU A CA 1
ATOM 749 C C . LEU A 1 102 ? -5.852 -1.545 0.751 1.00 95.6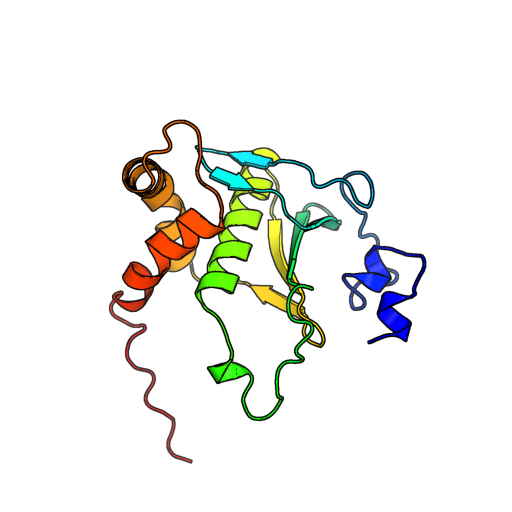2 102 LEU A C 1
ATOM 751 O O . LEU A 1 102 ? -5.131 -0.560 0.933 1.00 95.62 102 LEU A O 1
ATOM 755 N N . TRP A 1 103 ? -6.781 -1.586 -0.193 1.00 92.88 103 TRP A N 1
ATOM 756 C CA . TRP A 1 103 ? -7.124 -0.453 -1.030 1.00 92.88 103 TRP A CA 1
ATOM 757 C C . TRP A 1 103 ? -8.624 -0.210 -1.022 1.00 92.88 103 TRP A C 1
ATOM 759 O O . TRP A 1 103 ? -9.404 -1.130 -1.263 1.00 92.88 103 TRP A O 1
ATOM 769 N N . ARG A 1 104 ? -9.028 1.039 -0.790 1.00 89.38 104 ARG A N 1
ATOM 770 C CA . ARG A 1 104 ? -10.427 1.454 -0.876 1.00 89.38 104 ARG A CA 1
ATOM 771 C C . ARG A 1 104 ? -10.640 2.454 -2.002 1.00 89.38 104 ARG A C 1
ATOM 773 O O . ARG A 1 104 ? -10.123 3.573 -1.939 1.00 89.38 104 ARG A O 1
ATOM 780 N N . GLY A 1 105 ? -11.470 2.065 -2.962 1.00 86.31 105 GLY A N 1
ATOM 781 C CA . GLY A 1 105 ? -12.097 2.958 -3.934 1.00 86.31 105 GLY A CA 1
ATOM 782 C C . GLY A 1 105 ? -13.489 3.415 -3.485 1.00 86.31 105 GLY A C 1
ATOM 783 O O . GLY A 1 105 ? -13.916 3.152 -2.361 1.00 86.31 105 GLY A O 1
ATOM 784 N N . THR A 1 106 ? -14.223 4.081 -4.379 1.00 84.56 106 THR A N 1
ATOM 785 C CA . THR A 1 106 ? -15.561 4.637 -4.093 1.00 84.56 106 THR A CA 1
ATOM 786 C C . THR A 1 106 ? -16.599 3.577 -3.713 1.00 84.56 106 THR A C 1
ATOM 788 O O . THR A 1 106 ? -17.401 3.780 -2.805 1.00 84.56 106 THR A O 1
ATOM 791 N N . ASN A 1 107 ? -16.614 2.447 -4.420 1.00 84.75 107 ASN A N 1
ATOM 792 C CA . ASN A 1 107 ? -17.607 1.376 -4.266 1.00 84.75 107 ASN A CA 1
ATOM 793 C C . ASN A 1 107 ? -16.968 -0.014 -4.126 1.00 84.75 107 ASN A C 1
ATOM 795 O O . ASN A 1 107 ? -17.647 -1.022 -4.298 1.00 84.75 107 ASN A O 1
ATOM 799 N N . VAL A 1 108 ? -15.666 -0.073 -3.842 1.00 86.62 108 VAL A N 1
ATOM 800 C CA . VAL A 1 108 ? -14.906 -1.321 -3.771 1.00 86.62 108 VAL A CA 1
ATOM 801 C C . VAL A 1 108 ? -13.833 -1.237 -2.686 1.00 86.62 108 VAL A C 1
ATOM 803 O O . VAL A 1 108 ? -13.190 -0.203 -2.497 1.00 86.62 108 VAL A O 1
ATOM 806 N N . LEU A 1 109 ? -13.650 -2.347 -1.975 1.00 90.00 109 LEU A N 1
ATOM 807 C CA . LEU A 1 109 ? -12.576 -2.568 -1.018 1.00 90.00 109 LEU A CA 1
ATOM 808 C C . LEU A 1 109 ? -11.818 -3.820 -1.456 1.00 90.00 109 LEU A C 1
ATOM 810 O O . LEU A 1 109 ? -12.417 -4.881 -1.622 1.00 90.00 109 LEU A O 1
ATOM 814 N N . CYS A 1 110 ? -10.512 -3.689 -1.646 1.00 91.12 110 CYS A N 1
ATOM 815 C CA . CYS A 1 110 ? -9.636 -4.771 -2.068 1.00 91.12 110 CYS A CA 1
ATOM 816 C C . CYS A 1 110 ? -8.601 -5.054 -0.983 1.00 91.12 110 CYS A C 1
ATOM 818 O O . CYS A 1 110 ? -7.971 -4.131 -0.468 1.00 91.12 110 CYS A O 1
ATOM 820 N N . GLN A 1 111 ? -8.388 -6.333 -0.693 1.00 94.38 111 GLN A N 1
ATOM 821 C CA . GLN A 1 111 ? -7.185 -6.820 -0.032 1.00 94.38 111 GLN A CA 1
ATOM 822 C C . GLN A 1 111 ? -6.284 -7.441 -1.093 1.00 94.38 111 GLN A C 1
ATOM 824 O O . GLN A 1 111 ? -6.767 -8.184 -1.949 1.00 94.38 111 GLN A O 1
ATOM 829 N N . PHE A 1 112 ? -4.987 -7.155 -1.031 1.00 93.12 112 PHE A N 1
ATOM 830 C CA . PHE A 1 112 ? -4.014 -7.795 -1.907 1.00 93.12 112 PHE A CA 1
ATOM 831 C C . PHE A 1 112 ? -3.230 -8.860 -1.162 1.00 93.12 112 PHE A C 1
ATOM 833 O O . PHE A 1 112 ? -2.677 -8.597 -0.095 1.00 93.12 112 PHE A O 1
ATOM 840 N N . ASP A 1 113 ? -3.157 -10.031 -1.782 1.00 89.94 113 ASP A N 1
ATOM 841 C CA . ASP A 1 113 ? -2.326 -11.153 -1.368 1.00 89.94 113 ASP A CA 1
ATOM 842 C C . ASP A 1 113 ? -1.474 -11.590 -2.571 1.00 89.94 113 ASP A C 1
ATOM 844 O O . ASP A 1 113 ? -1.889 -12.434 -3.370 1.00 89.94 113 ASP A O 1
ATOM 848 N N . PRO A 1 114 ? -0.358 -10.891 -2.837 1.00 84.31 114 PRO A N 1
ATOM 849 C CA . PRO A 1 114 ? 0.449 -11.142 -4.019 1.00 84.31 114 PRO A CA 1
ATOM 850 C C . PRO A 1 114 ? 1.324 -12.384 -3.831 1.00 84.31 114 PRO A C 1
ATOM 852 O O . PRO A 1 114 ? 1.770 -12.696 -2.728 1.00 84.31 114 PRO A 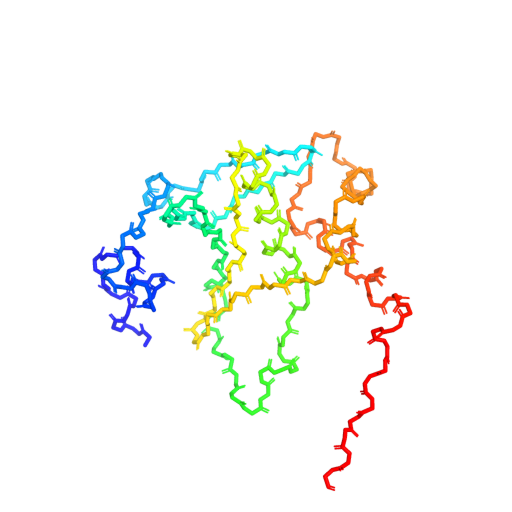O 1
ATOM 855 N N . CYS A 1 115 ? 1.670 -13.048 -4.934 1.00 88.00 115 CYS A N 1
ATOM 856 C CA . CYS A 1 115 ? 2.671 -14.110 -4.895 1.00 88.00 115 CYS A CA 1
ATOM 857 C C . CYS A 1 115 ? 4.064 -13.567 -4.522 1.00 88.00 115 CYS A C 1
ATOM 859 O O . CYS A 1 115 ? 4.359 -12.375 -4.686 1.00 88.00 115 CYS A O 1
ATOM 861 N N . SER A 1 116 ? 4.951 -14.461 -4.071 1.00 88.88 116 SER A N 1
ATOM 862 C CA . SER A 1 116 ? 6.306 -14.102 -3.631 1.00 88.88 116 SER A CA 1
ATOM 863 C C . SER A 1 116 ? 7.095 -13.338 -4.696 1.00 88.88 116 SER A C 1
ATOM 865 O O . SER A 1 116 ? 7.748 -12.356 -4.364 1.00 88.88 116 SER A O 1
ATOM 867 N N . ALA A 1 117 ? 6.949 -13.687 -5.979 1.00 89.75 117 ALA A N 1
ATOM 868 C CA . ALA A 1 117 ? 7.649 -13.021 -7.080 1.00 89.75 117 ALA A CA 1
ATOM 869 C C . ALA A 1 117 ? 7.363 -11.508 -7.157 1.00 89.75 117 ALA A C 1
ATOM 871 O O . ALA A 1 117 ? 8.257 -10.714 -7.455 1.00 89.75 117 ALA A O 1
ATOM 872 N N . VAL A 1 118 ? 6.132 -11.078 -6.857 1.00 91.50 118 VAL A N 1
ATOM 873 C CA . VAL A 1 118 ? 5.776 -9.649 -6.836 1.00 91.50 118 VAL A CA 1
ATOM 874 C C . VAL A 1 118 ? 6.423 -8.949 -5.641 1.00 91.50 118 VAL A C 1
ATOM 876 O O . VAL A 1 118 ? 6.979 -7.860 -5.795 1.00 91.50 118 VAL A O 1
ATOM 879 N N . LEU A 1 119 ? 6.391 -9.579 -4.463 1.00 92.38 119 LEU A N 1
ATOM 880 C CA . LEU A 1 119 ? 7.011 -9.039 -3.249 1.00 92.38 119 LEU A CA 1
ATOM 881 C C . LEU A 1 119 ? 8.536 -8.945 -3.388 1.00 92.38 119 LEU A C 1
ATOM 883 O O . LEU A 1 119 ? 9.122 -7.913 -3.063 1.00 92.38 119 LEU A O 1
ATOM 887 N N . GLU A 1 120 ? 9.170 -9.981 -3.932 1.00 92.81 120 GLU A N 1
ATOM 888 C CA . GLU A 1 120 ? 10.605 -10.030 -4.222 1.00 92.81 120 GLU A CA 1
ATOM 889 C C . GLU A 1 120 ? 11.011 -8.973 -5.249 1.00 92.81 120 GLU A C 1
ATOM 891 O O . GLU A 1 120 ? 12.032 -8.300 -5.074 1.00 92.81 120 GLU A O 1
ATOM 896 N N . CYS A 1 121 ? 10.196 -8.774 -6.291 1.00 93.62 121 CYS A N 1
ATOM 897 C CA . CYS A 1 121 ? 10.418 -7.717 -7.269 1.00 93.62 121 CYS A CA 1
ATOM 898 C C . CYS A 1 121 ? 10.406 -6.339 -6.599 1.00 93.62 121 CYS A C 1
ATOM 900 O O . CYS A 1 121 ? 11.330 -5.553 -6.813 1.00 93.62 121 CYS A O 1
ATOM 902 N N . LEU A 1 122 ? 9.404 -6.046 -5.764 1.00 95.38 122 LEU A N 1
ATOM 903 C CA . LEU A 1 122 ? 9.331 -4.778 -5.037 1.00 95.38 122 LEU A CA 1
ATOM 904 C C . LEU A 1 122 ? 10.527 -4.604 -4.093 1.00 95.38 122 LEU A C 1
ATOM 906 O O . LEU A 1 122 ? 11.167 -3.556 -4.123 1.00 95.38 122 LEU A O 1
ATOM 910 N N . ALA A 1 123 ? 10.861 -5.624 -3.300 1.00 94.75 123 ALA A N 1
ATOM 911 C CA . ALA A 1 123 ? 11.922 -5.551 -2.298 1.00 94.75 123 ALA A CA 1
ATOM 912 C C . ALA A 1 123 ? 13.311 -5.351 -2.926 1.00 94.75 123 ALA A C 1
ATOM 914 O O . ALA A 1 123 ? 14.061 -4.461 -2.521 1.00 94.75 123 ALA A O 1
ATOM 915 N N . THR A 1 124 ? 13.638 -6.135 -3.954 1.00 95.00 124 THR A N 1
ATOM 916 C CA . THR A 1 124 ? 14.969 -6.128 -4.585 1.00 95.00 124 THR A CA 1
ATOM 917 C C . THR A 1 124 ? 15.239 -4.832 -5.352 1.00 95.00 124 THR A C 1
ATOM 919 O O . THR A 1 124 ? 16.380 -4.382 -5.454 1.00 95.00 124 THR A O 1
ATOM 922 N N . HIS A 1 125 ? 14.194 -4.183 -5.868 1.00 95.56 125 HIS A N 1
ATOM 923 C CA . HIS A 1 125 ? 14.346 -3.006 -6.719 1.00 95.56 125 HIS A CA 1
ATOM 924 C C . HIS A 1 125 ? 14.305 -1.665 -5.977 1.00 95.56 125 HIS A C 1
ATOM 926 O O . HIS A 1 125 ? 14.464 -0.635 -6.630 1.00 95.56 125 HIS A O 1
ATOM 932 N N . ILE A 1 126 ? 14.176 -1.629 -4.643 1.00 95.69 126 ILE A N 1
ATOM 933 C CA . ILE A 1 126 ? 14.169 -0.362 -3.881 1.00 95.69 126 ILE A CA 1
ATOM 934 C C . ILE A 1 126 ? 15.440 0.457 -4.156 1.00 95.69 126 ILE A C 1
ATOM 936 O O . ILE A 1 126 ? 15.366 1.651 -4.452 1.00 95.69 126 ILE A O 1
ATOM 940 N N . GLY A 1 127 ? 16.615 -0.179 -4.108 1.00 94.44 127 GLY A N 1
ATOM 941 C CA . GLY A 1 127 ? 17.894 0.489 -4.370 1.00 94.44 127 GLY A CA 1
ATOM 942 C C . GLY A 1 127 ? 18.017 1.002 -5.809 1.00 94.44 127 GLY A C 1
ATOM 943 O O . GLY A 1 127 ? 18.380 2.158 -6.028 1.00 94.44 127 GLY A O 1
ATOM 944 N N . ALA A 1 128 ? 17.651 0.172 -6.789 1.00 94.81 128 ALA A N 1
ATOM 945 C CA . ALA A 1 128 ? 17.685 0.544 -8.203 1.00 94.81 128 ALA A CA 1
ATOM 946 C C . ALA A 1 128 ? 16.704 1.685 -8.522 1.00 94.81 128 ALA A C 1
ATOM 948 O O . ALA A 1 128 ? 17.054 2.627 -9.232 1.00 94.81 128 ALA A O 1
ATOM 949 N N . ALA A 1 129 ? 15.500 1.644 -7.949 1.00 95.25 129 ALA A N 1
ATOM 950 C CA . ALA A 1 129 ? 14.509 2.699 -8.094 1.00 95.25 129 ALA A CA 1
ATOM 951 C C . ALA A 1 129 ? 14.986 4.017 -7.460 1.00 95.25 129 ALA A C 1
ATOM 953 O O . ALA A 1 129 ? 14.813 5.072 -8.066 1.00 95.25 129 ALA A O 1
ATOM 954 N N . ARG A 1 130 ? 15.647 3.989 -6.292 1.00 95.31 130 ARG A N 1
ATOM 955 C CA . ARG A 1 130 ? 16.261 5.194 -5.690 1.00 95.31 130 ARG A CA 1
ATOM 956 C C . ARG A 1 130 ? 17.254 5.867 -6.630 1.00 95.31 130 ARG A C 1
ATOM 958 O O . ARG A 1 130 ? 17.207 7.086 -6.792 1.00 95.31 130 ARG A O 1
ATOM 965 N N . HIS A 1 131 ? 18.109 5.075 -7.274 1.00 94.25 131 HIS A N 1
ATOM 966 C CA . HIS A 1 131 ? 19.051 5.588 -8.265 1.00 94.25 131 HIS A CA 1
ATOM 967 C C . HIS A 1 131 ? 18.329 6.158 -9.496 1.00 94.25 131 HIS A C 1
ATOM 969 O O . HIS A 1 131 ? 18.607 7.283 -9.898 1.00 94.25 131 HIS A O 1
ATOM 975 N N . TYR A 1 132 ? 17.348 5.428 -10.037 1.00 95.12 132 TYR A N 1
ATOM 976 C CA . TYR A 1 132 ? 16.557 5.851 -11.198 1.00 95.12 132 TYR A CA 1
ATOM 977 C C . TYR A 1 132 ? 15.839 7.192 -10.982 1.00 95.12 132 TYR A C 1
ATOM 979 O O . TYR A 1 132 ? 15.841 8.047 -11.862 1.00 95.12 132 TYR A O 1
ATOM 987 N N . TRP A 1 133 ? 15.254 7.398 -9.800 1.00 94.31 133 TRP A N 1
ATOM 988 C CA . TRP A 1 133 ? 14.547 8.635 -9.451 1.00 94.31 133 TRP A CA 1
ATOM 989 C C . TRP A 1 133 ? 15.466 9.753 -8.939 1.00 94.31 133 TRP A C 1
ATOM 991 O O . TRP A 1 133 ? 14.964 10.791 -8.510 1.00 94.31 133 TRP A O 1
ATOM 1001 N N . ASN A 1 134 ? 16.789 9.547 -8.951 1.00 91.38 134 ASN A N 1
ATOM 1002 C CA . ASN A 1 134 ? 17.788 10.461 -8.395 1.00 91.38 134 ASN A CA 1
ATOM 1003 C C . ASN A 1 134 ? 17.460 10.918 -6.956 1.00 91.38 134 ASN A C 1
ATOM 1005 O O . ASN A 1 134 ? 17.683 12.070 -6.582 1.00 91.38 134 ASN A O 1
ATOM 1009 N N . ASN A 1 135 ? 16.895 10.019 -6.139 1.00 84.88 135 ASN A N 1
ATOM 1010 C CA . ASN A 1 135 ? 16.582 10.297 -4.739 1.00 84.88 135 ASN A CA 1
ATOM 1011 C C . ASN A 1 135 ? 17.424 9.408 -3.824 1.00 84.88 135 ASN A C 1
ATOM 1013 O O . ASN A 1 135 ? 17.137 8.230 -3.590 1.00 84.88 135 ASN A O 1
ATOM 1017 N N . ALA A 1 136 ? 18.481 10.011 -3.284 1.00 77.38 136 ALA A N 1
ATOM 1018 C CA . ALA A 1 136 ? 19.446 9.316 -2.452 1.00 77.38 136 ALA A CA 1
ATOM 1019 C C . ALA A 1 136 ? 18.889 8.915 -1.080 1.00 77.38 136 ALA A C 1
ATOM 1021 O O . ALA A 1 136 ? 19.435 7.999 -0.479 1.00 77.38 136 ALA A O 1
ATOM 1022 N N . ALA A 1 137 ? 17.826 9.539 -0.567 1.00 88.75 137 ALA A N 1
ATOM 1023 C CA . ALA A 1 137 ? 17.352 9.262 0.790 1.00 88.75 137 ALA A CA 1
ATOM 1024 C C . ALA A 1 137 ? 16.279 8.168 0.813 1.00 88.75 137 ALA A C 1
ATOM 1026 O O . ALA A 1 137 ? 16.377 7.211 1.583 1.00 88.75 137 ALA A O 1
ATOM 1027 N N . TRP A 1 138 ? 15.261 8.299 -0.036 1.00 94.38 138 TRP A N 1
ATOM 1028 C CA . TRP A 1 138 ? 14.120 7.391 -0.051 1.00 94.38 138 TRP A CA 1
ATOM 1029 C C . TRP A 1 138 ? 13.339 7.484 -1.360 1.00 94.38 138 TRP A C 1
ATOM 1031 O O . TRP A 1 138 ? 13.429 8.465 -2.085 1.00 94.38 138 TRP A O 1
ATOM 1041 N N . ILE A 1 139 ? 12.524 6.478 -1.646 1.00 96.94 139 ILE A N 1
ATOM 1042 C CA . ILE A 1 139 ? 11.495 6.532 -2.690 1.00 96.94 139 ILE A CA 1
ATOM 1043 C C . ILE A 1 139 ? 10.115 6.343 -2.078 1.00 96.94 139 ILE A C 1
ATOM 1045 O O . ILE A 1 139 ? 9.967 5.780 -0.992 1.00 96.94 139 ILE A O 1
ATOM 1049 N N . THR A 1 140 ? 9.100 6.813 -2.789 1.00 96.88 140 THR A N 1
ATOM 1050 C CA . THR A 1 140 ? 7.697 6.581 -2.441 1.00 96.88 140 THR A CA 1
ATOM 1051 C C . THR A 1 140 ? 7.189 5.246 -3.003 1.00 96.88 140 THR A C 1
ATOM 1053 O O . THR A 1 140 ? 7.719 4.754 -4.004 1.00 96.88 140 THR A O 1
ATOM 1056 N N . PRO A 1 141 ? 6.099 4.690 -2.443 1.00 96.81 141 PRO A N 1
ATOM 1057 C CA . PRO A 1 141 ? 5.371 3.570 -3.034 1.00 96.81 141 PRO A CA 1
ATOM 1058 C C . PRO A 1 141 ? 4.998 3.781 -4.506 1.00 96.81 141 PRO A C 1
ATOM 1060 O O . PRO A 1 141 ? 5.103 2.852 -5.299 1.00 96.81 141 PRO A O 1
ATOM 1063 N N . ALA A 1 142 ? 4.620 5.003 -4.902 1.00 95.00 142 ALA A N 1
ATOM 1064 C CA . ALA A 1 142 ? 4.292 5.341 -6.291 1.00 95.00 142 ALA A CA 1
ATOM 1065 C C . ALA A 1 142 ? 5.503 5.245 -7.223 1.00 95.00 142 ALA A C 1
ATOM 1067 O O . ALA A 1 142 ? 5.407 4.667 -8.306 1.00 95.00 142 ALA A O 1
ATOM 1068 N N . GLN A 1 143 ? 6.650 5.753 -6.779 1.00 96.25 143 GLN A N 1
ATOM 1069 C CA . GLN A 1 143 ? 7.910 5.655 -7.514 1.00 96.25 143 GLN A CA 1
ATOM 1070 C C . GLN A 1 143 ? 8.383 4.206 -7.659 1.00 96.25 143 GLN A C 1
ATOM 1072 O O . GLN A 1 143 ? 8.800 3.811 -8.749 1.00 96.25 143 GLN A O 1
ATOM 1077 N N . LEU A 1 144 ? 8.298 3.409 -6.588 1.00 96.81 144 LEU A N 1
ATOM 1078 C CA . LEU A 1 144 ? 8.664 1.994 -6.634 1.00 96.81 144 LEU A CA 1
ATOM 1079 C C . LEU A 1 144 ? 7.719 1.205 -7.546 1.00 96.81 144 LEU A C 1
ATOM 1081 O O . LEU A 1 144 ? 8.180 0.467 -8.410 1.00 96.81 144 LEU A O 1
ATOM 1085 N N . ALA A 1 145 ? 6.407 1.407 -7.412 1.00 95.19 145 ALA A N 1
ATOM 1086 C CA . ALA A 1 145 ? 5.413 0.760 -8.259 1.00 95.19 145 ALA A CA 1
ATOM 1087 C C . ALA A 1 145 ? 5.629 1.087 -9.738 1.00 95.19 145 ALA A C 1
ATOM 1089 O O . ALA A 1 145 ? 5.725 0.173 -10.548 1.00 95.19 145 ALA A O 1
ATOM 1090 N N . SER A 1 146 ? 5.786 2.368 -10.090 1.00 94.75 146 SER A N 1
ATOM 1091 C CA . SER A 1 146 ? 6.047 2.785 -11.473 1.00 94.75 146 SER A CA 1
ATOM 1092 C C . SER A 1 146 ? 7.339 2.189 -12.035 1.00 94.75 146 SER A C 1
ATOM 1094 O O . SER A 1 146 ? 7.436 1.978 -13.241 1.00 94.75 146 SER A O 1
ATOM 1096 N N . PHE A 1 147 ? 8.334 1.931 -11.184 1.00 95.12 147 PHE A N 1
ATOM 1097 C CA . PHE A 1 147 ? 9.579 1.294 -11.591 1.00 95.12 147 PHE A CA 1
ATOM 1098 C C . PHE A 1 147 ? 9.416 -0.225 -11.776 1.00 95.12 147 PHE A C 1
ATOM 1100 O O . PHE A 1 147 ? 9.939 -0.789 -12.737 1.00 95.12 147 PHE A O 1
ATOM 1107 N N . CYS A 1 148 ? 8.695 -0.907 -10.886 1.00 94.44 148 CYS A N 1
ATOM 1108 C CA . CYS A 1 148 ? 8.544 -2.364 -10.931 1.00 94.44 148 CYS A CA 1
ATOM 1109 C C . CYS A 1 148 ? 7.477 -2.845 -11.921 1.00 94.44 148 CYS A C 1
ATOM 1111 O O . CYS A 1 148 ? 7.590 -3.953 -12.437 1.00 94.44 148 CYS A O 1
ATOM 1113 N N . GLU A 1 149 ? 6.461 -2.036 -12.211 1.00 92.69 149 GLU A N 1
ATOM 1114 C CA . GLU A 1 149 ? 5.301 -2.453 -13.005 1.00 92.69 149 GLU A CA 1
ATOM 1115 C C . GLU A 1 149 ? 5.665 -3.000 -14.401 1.00 92.69 149 GLU A C 1
ATOM 1117 O O . GLU A 1 149 ? 5.276 -4.136 -14.697 1.00 92.69 149 GLU A O 1
ATOM 1122 N N . PRO A 1 150 ? 6.512 -2.328 -15.211 1.00 90.44 150 PRO A N 1
ATOM 1123 C CA . PRO A 1 150 ? 6.892 -2.855 -16.522 1.00 90.44 150 PRO A CA 1
ATOM 1124 C C . PRO A 1 150 ? 7.704 -4.152 -16.426 1.00 90.44 150 PRO A C 1
ATOM 1126 O O . PRO A 1 150 ? 7.617 -5.015 -17.296 1.00 90.44 150 PRO A O 1
ATOM 1129 N N . ARG A 1 151 ? 8.487 -4.308 -15.350 1.00 88.44 151 ARG A N 1
ATOM 1130 C CA . ARG A 1 151 ? 9.322 -5.495 -15.105 1.00 88.44 151 ARG A CA 1
ATOM 1131 C C . ARG A 1 151 ? 8.465 -6.705 -14.769 1.00 88.44 151 ARG A C 1
ATOM 1133 O O . ARG A 1 151 ? 8.732 -7.790 -15.268 1.00 88.44 151 ARG A O 1
ATOM 1140 N N . LEU A 1 152 ? 7.420 -6.504 -13.968 1.00 85.62 152 LEU A N 1
ATOM 1141 C CA . LEU A 1 152 ? 6.464 -7.552 -13.626 1.00 85.62 152 LEU A CA 1
ATOM 1142 C C . LEU A 1 152 ? 5.661 -8.006 -14.845 1.00 85.62 152 LEU A C 1
ATOM 1144 O O . LEU A 1 152 ? 5.477 -9.205 -15.025 1.00 85.62 152 LEU A O 1
ATOM 1148 N N . ARG A 1 153 ? 5.250 -7.083 -15.726 1.00 82.25 153 ARG A N 1
ATOM 1149 C CA . ARG A 1 153 ? 4.595 -7.458 -16.994 1.00 82.25 153 ARG A CA 1
ATOM 1150 C C . ARG A 1 153 ? 5.493 -8.276 -17.920 1.00 82.25 153 ARG A C 1
ATOM 1152 O O . ARG A 1 153 ? 4.988 -9.075 -18.698 1.00 82.25 153 ARG A O 1
ATOM 1159 N N . ALA A 1 154 ? 6.804 -8.066 -17.844 1.00 80.88 154 ALA A N 1
ATOM 1160 C CA . ALA A 1 154 ? 7.785 -8.790 -18.641 1.00 80.88 154 ALA A CA 1
ATOM 1161 C C . ALA A 1 154 ? 8.170 -10.161 -18.049 1.00 80.88 154 ALA A C 1
ATOM 1163 O O . ALA A 1 154 ? 8.933 -10.889 -18.685 1.00 80.88 154 ALA A O 1
ATOM 1164 N N . LEU A 1 155 ? 7.679 -10.530 -16.855 1.00 71.50 155 LEU A N 1
ATOM 1165 C CA . LEU A 1 155 ? 7.995 -11.827 -16.257 1.00 71.50 155 LEU A CA 1
ATOM 1166 C C . LEU A 1 155 ? 7.348 -12.979 -17.054 1.00 71.50 155 LEU A C 1
ATOM 1168 O O . LEU A 1 155 ? 6.136 -12.955 -17.303 1.00 71.50 155 LEU A O 1
ATOM 1172 N N . PRO A 1 156 ? 8.121 -14.024 -17.411 1.00 58.06 156 PRO A N 1
ATOM 1173 C CA . PRO A 1 156 ? 7.580 -15.229 -18.032 1.00 58.06 156 PRO A CA 1
ATOM 1174 C C . PRO A 1 156 ? 6.529 -15.877 -17.117 1.00 58.06 156 PRO A C 1
ATOM 1176 O O . PRO A 1 156 ? 6.786 -16.079 -15.933 1.00 58.06 156 PRO A O 1
ATOM 1179 N N . GLY A 1 157 ? 5.349 -16.201 -17.654 1.00 58.50 157 GLY A N 1
ATOM 1180 C CA . GLY A 1 157 ? 4.253 -16.843 -16.908 1.00 58.50 157 GLY A CA 1
ATOM 1181 C C . GLY A 1 157 ? 3.076 -15.933 -16.522 1.00 58.50 157 GLY A C 1
ATOM 1182 O O . GLY A 1 157 ? 2.044 -16.448 -16.107 1.00 58.50 157 GLY A O 1
ATOM 1183 N N . LEU A 1 158 ? 3.179 -14.609 -16.711 1.00 54.19 158 LEU A N 1
ATOM 1184 C CA . LEU A 1 158 ? 2.048 -13.666 -16.574 1.00 54.19 158 LEU A CA 1
ATOM 1185 C C . LEU A 1 158 ? 1.446 -13.230 -17.923 1.00 54.19 158 LEU A C 1
ATOM 1187 O O . LEU A 1 158 ? 0.360 -12.660 -17.959 1.00 54.19 158 LEU A O 1
ATOM 1191 N N . ALA A 1 159 ? 2.144 -13.493 -19.031 1.00 48.06 159 ALA A N 1
ATOM 1192 C CA . ALA A 1 159 ? 1.796 -12.992 -20.361 1.00 48.06 159 ALA A CA 1
ATOM 1193 C C . ALA A 1 159 ? 0.681 -13.773 -21.086 1.00 48.06 159 ALA A C 1
ATOM 1195 O O . ALA A 1 159 ? 0.242 -13.339 -22.146 1.00 48.06 159 ALA A O 1
ATOM 1196 N N . THR A 1 160 ? 0.194 -14.894 -20.550 1.00 46.69 160 THR A N 1
ATOM 1197 C CA . THR A 1 160 ? -0.817 -15.719 -21.230 1.00 46.69 160 THR A CA 1
ATOM 1198 C C . THR A 1 160 ? -1.704 -16.450 -20.230 1.00 46.69 160 THR A C 1
ATOM 1200 O O . THR A 1 160 ? -1.384 -17.548 -19.781 1.00 46.69 160 THR A O 1
ATOM 1203 N N . VAL A 1 161 ? -2.855 -15.860 -19.919 1.00 46.84 161 VAL A N 1
ATOM 1204 C CA . VAL A 1 161 ? -4.063 -16.649 -19.671 1.00 46.84 161 VAL A CA 1
ATOM 1205 C C . VAL A 1 161 ? -4.920 -16.414 -20.904 1.00 46.84 161 VAL A C 1
ATOM 1207 O O . VAL A 1 161 ? -5.467 -15.324 -21.073 1.00 46.84 161 VAL A O 1
ATOM 1210 N N . GLU A 1 162 ? -4.947 -17.385 -21.819 1.00 42.41 162 GLU A N 1
ATOM 1211 C CA . GLU A 1 162 ? -5.928 -17.376 -22.905 1.00 42.41 162 GLU A CA 1
ATOM 1212 C C . GLU A 1 162 ? -7.324 -17.231 -22.286 1.00 42.41 162 GLU A C 1
ATOM 1214 O O . GLU A 1 162 ? -7.611 -17.878 -21.270 1.00 42.41 162 GLU A O 1
ATOM 1219 N N . PRO A 1 163 ? -8.200 -16.373 -22.835 1.00 44.75 163 PRO A N 1
ATOM 1220 C CA . PRO A 1 163 ? -9.573 -16.328 -22.373 1.00 44.75 163 PRO A CA 1
ATOM 1221 C C . PRO A 1 163 ? -10.177 -17.714 -22.595 1.00 44.75 163 PRO A C 1
ATOM 1223 O O . PRO A 1 163 ? -10.208 -18.204 -23.722 1.00 44.75 163 PRO A O 1
ATOM 1226 N N . ALA A 1 164 ? -10.638 -18.343 -21.512 1.00 46.69 164 ALA A N 1
ATOM 1227 C CA . ALA A 1 164 ? -11.432 -19.555 -21.602 1.00 46.69 164 ALA A CA 1
ATOM 1228 C C . ALA A 1 164 ? -12.627 -19.257 -22.515 1.00 46.69 164 ALA A C 1
ATOM 1230 O O . ALA A 1 164 ? -13.492 -18.447 -22.177 1.00 46.69 164 ALA A O 1
ATOM 1231 N N . THR A 1 165 ? -12.620 -19.857 -23.702 1.00 49.12 165 THR A N 1
ATOM 1232 C CA . THR A 1 165 ? -13.755 -19.866 -24.618 1.00 49.12 165 THR A CA 1
ATOM 1233 C C . THR A 1 165 ? -14.943 -20.481 -23.886 1.00 49.12 165 THR A C 1
ATOM 1235 O O . THR A 1 165 ? -14.874 -21.642 -23.479 1.00 49.12 165 THR A O 1
ATOM 1238 N N . ALA A 1 166 ? -15.975 -19.665 -23.669 1.00 46.75 166 ALA A N 1
ATOM 1239 C CA . ALA A 1 166 ? -17.302 -20.097 -23.245 1.00 46.75 166 ALA A CA 1
ATOM 1240 C C . ALA A 1 166 ? -18.040 -20.785 -24.399 1.00 46.75 166 ALA A C 1
ATOM 1242 O O . ALA A 1 166 ? -17.802 -20.382 -25.563 1.00 46.75 166 ALA A O 1
#

Radius of gyration: 16.77 Å; chains: 1; bounding box: 44×33×42 Å

Secondary structure (DSSP, 8-state):
-HHHHT-S-HHHHH-GGGTTSS-EESS-TT----EEETTEEE--SEEEEETTEEEEEEE--SS-PPPPTTTHHHH--HHHHHHHHHHHHHHHHHHTS-EEEEEE-SS-EEEE---HHHHHHHHHTHHHHHHHTT-SS-B-HHHHHHHHHHHHHTSTTSS-------

pLDDT: mean 85.69, std 14.15, range [42.41, 97.75]

Foldseek 3Di:
DVVQCPDPDPCSNQPVVCVPAPKAWDDDQPDFDWFADPQEIERANTWIDHPQAIEGEHEDCDPLDDQDPVCNVVVDDQLVVQLQLSNQVSVCRRVVGHYWRWYDYNHDIDTDDDDPVSVCLLVVCQVVLCVVVVNPRHDYSNSSSVVSVVVVCPDPPNVDDDPPDD

Sequence (166 aa):
PAEVDGRPDVLGRLLPILQGSQAQLLGAEGQRETFRTAGLQAQPDAVFVHGSGLLCLSHKGGDGRPHDIGNWRAQWRADVMLQCLASAMAVAGARQQPTAALWRGTNVLCQFDPCSAVLECLATHIGAARHYWNNAAWITPAQLASFCEPRLRALPGLATVEPATA